Protein AF-A0A7V9ZG62-F1 (afdb_monomer)

Radius of gyration: 13.03 Å; Cα contacts (8 Å, |Δi|>4): 45; chains: 1; bounding box: 25×32×33 Å

Secondary structure (DSSP, 8-state):
---------------TTHHHHHHHHHHHHHHHHHT--HHHHIIIII-S-HHHHHHHHTTPPPPHHHHHHHHHHHH-

Mean predicted aligned error: 10.1 Å

Solvent-accessible surface area (backbone atoms only — not comparable to full-atom values): 4857 Å² total; per-residue (Å²): 136,85,87,80,87,81,84,77,91,75,87,79,81,92,48,97,73,44,74,59,55,57,50,37,51,50,51,51,49,56,37,59,77,64,74,43,54,66,55,56,36,19,53,72,72,66,71,41,58,42,70,58,54,53,40,31,70,70,73,42,89,69,58,66,72,57,53,53,53,52,55,55,66,76,74,110

Structure (mmCIF, N/CA/C/O backbone):
data_AF-A0A7V9ZG62-F1
#
_entry.id   AF-A0A7V9ZG62-F1
#
loop_
_atom_site.group_PDB
_atom_site.id
_atom_site.type_symbol
_atom_site.label_atom_id
_atom_site.label_alt_id
_atom_site.label_comp_id
_atom_site.label_asym_id
_atom_site.label_entity_id
_atom_site.label_seq_id
_atom_site.pdbx_PDB_ins_code
_atom_site.Cartn_x
_atom_site.Cartn_y
_atom_site.Cartn_z
_atom_site.occupancy
_atom_site.B_iso_or_equiv
_atom_site.auth_seq_id
_atom_site.auth_comp_id
_atom_site.auth_asym_id
_atom_site.auth_atom_id
_atom_site.pdbx_PDB_model_num
ATOM 1 N N . MET A 1 1 ? -14.018 -14.788 16.585 1.00 34.31 1 MET A N 1
ATOM 2 C CA . MET A 1 1 ? -12.772 -15.575 16.466 1.00 34.31 1 MET A CA 1
ATOM 3 C C . MET A 1 1 ? -12.696 -16.145 15.057 1.00 34.31 1 MET A C 1
ATOM 5 O O . MET A 1 1 ? -13.660 -16.772 14.651 1.00 34.31 1 MET A O 1
ATOM 9 N N . ARG A 1 2 ? -11.569 -15.890 14.372 1.00 34.75 2 ARG A N 1
ATOM 10 C CA . ARG A 1 2 ? -11.051 -16.495 13.125 1.00 34.75 2 ARG A CA 1
ATOM 11 C C . ARG A 1 2 ? -11.906 -16.416 11.851 1.00 34.75 2 ARG A C 1
ATOM 13 O O . ARG A 1 2 ? -12.797 -17.225 11.641 1.00 34.75 2 ARG A O 1
ATOM 20 N N . ILE A 1 3 ? -11.482 -15.541 10.937 1.00 30.45 3 ILE A N 1
ATOM 21 C CA . ILE A 1 3 ? -11.541 -15.831 9.500 1.00 30.45 3 ILE A CA 1
ATOM 22 C C . ILE A 1 3 ? -10.111 -16.166 9.071 1.00 30.45 3 ILE A C 1
ATOM 24 O O . ILE A 1 3 ? -9.163 -15.464 9.415 1.00 30.45 3 ILE A O 1
ATOM 28 N N . VAL A 1 4 ? -9.987 -17.328 8.441 1.00 32.31 4 VAL A N 1
ATOM 29 C CA . VAL A 1 4 ? -8.756 -18.012 8.050 1.00 32.31 4 VAL A CA 1
ATOM 30 C C . VAL A 1 4 ? -8.301 -17.470 6.697 1.00 32.31 4 VAL A C 1
ATOM 32 O O . VAL A 1 4 ? -9.105 -17.355 5.775 1.00 32.31 4 VAL A O 1
ATOM 35 N N . ALA A 1 5 ? -7.013 -17.144 6.594 1.00 35.28 5 ALA A N 1
ATOM 36 C CA . ALA A 1 5 ? -6.352 -16.754 5.357 1.00 35.28 5 ALA A CA 1
ATOM 37 C C . ALA A 1 5 ? -6.417 -17.901 4.335 1.00 35.28 5 ALA A C 1
ATOM 39 O O . ALA A 1 5 ? -5.902 -18.993 4.581 1.00 35.28 5 ALA A O 1
ATOM 40 N N . VAL A 1 6 ? -7.045 -17.655 3.185 1.00 38.22 6 VAL A N 1
ATOM 41 C CA . VAL A 1 6 ? -7.000 -18.567 2.038 1.00 38.22 6 VAL A CA 1
ATOM 42 C C . VAL A 1 6 ? -5.731 -18.249 1.253 1.00 38.22 6 VAL A C 1
ATOM 44 O O . VAL A 1 6 ? -5.678 -17.316 0.458 1.00 38.22 6 VAL A O 1
ATOM 47 N N . PHE A 1 7 ? -4.687 -19.027 1.532 1.00 45.91 7 PHE A N 1
ATOM 48 C CA . PHE A 1 7 ? -3.429 -19.046 0.794 1.00 45.91 7 PHE A CA 1
ATOM 49 C C . PHE A 1 7 ? -3.668 -19.765 -0.545 1.00 45.91 7 PHE A C 1
ATOM 51 O O . PHE A 1 7 ? -3.597 -20.989 -0.644 1.00 45.91 7 PHE A O 1
ATOM 58 N N . GLY A 1 8 ? -4.046 -18.991 -1.562 1.00 35.91 8 GLY A N 1
ATOM 59 C CA . GLY A 1 8 ? -4.225 -19.455 -2.934 1.00 35.91 8 GLY A CA 1
ATOM 60 C C . GLY A 1 8 ? -2.883 -19.597 -3.645 1.00 35.91 8 GLY A C 1
ATOM 61 O O . GLY A 1 8 ? -2.189 -18.621 -3.907 1.00 35.91 8 GLY A O 1
ATOM 62 N N . LEU A 1 9 ? -2.535 -20.843 -3.937 1.00 45.50 9 LEU A N 1
ATOM 63 C CA . LEU A 1 9 ? -1.363 -21.300 -4.670 1.00 45.50 9 LEU A CA 1
ATOM 64 C C . LEU A 1 9 ? -1.327 -20.707 -6.097 1.00 45.50 9 LEU A C 1
ATOM 66 O O . LEU A 1 9 ? -2.066 -21.159 -6.966 1.00 45.50 9 LEU A O 1
ATOM 70 N N . VAL A 1 10 ? -0.443 -19.746 -6.371 1.00 36.69 10 VAL A N 1
ATOM 71 C CA . VAL A 1 10 ? -0.010 -19.416 -7.741 1.00 36.69 10 VAL A CA 1
ATOM 72 C C . VAL A 1 10 ? 1.502 -19.239 -7.713 1.00 36.69 10 VAL A C 1
ATOM 74 O O . VAL A 1 10 ? 2.022 -18.311 -7.100 1.00 36.69 10 VAL A O 1
ATOM 77 N N . ARG A 1 11 ? 2.221 -20.169 -8.345 1.00 44.00 11 ARG A N 1
ATOM 78 C CA . ARG A 1 11 ? 3.612 -19.968 -8.758 1.00 44.00 11 ARG A CA 1
ATOM 79 C C . ARG A 1 11 ? 3.574 -19.354 -10.157 1.00 44.00 11 ARG A C 1
ATOM 81 O O . ARG A 1 11 ? 3.169 -20.078 -11.066 1.00 44.00 11 ARG A O 1
ATOM 88 N N . PRO A 1 12 ? 3.997 -18.098 -10.355 1.00 42.94 12 PRO A N 1
ATOM 89 C CA . PRO A 1 12 ? 4.309 -17.619 -11.683 1.00 42.94 12 PRO A CA 1
ATOM 90 C C . PRO A 1 12 ? 5.810 -17.763 -11.970 1.00 42.94 12 PRO A C 1
ATOM 92 O O . PRO A 1 12 ? 6.677 -17.660 -11.098 1.00 42.94 12 PRO A O 1
ATOM 95 N N . GLU A 1 13 ? 6.061 -18.133 -13.212 1.00 39.94 13 GLU A N 1
ATOM 96 C CA . GLU A 1 13 ? 7.341 -18.326 -13.868 1.00 39.94 13 GLU A CA 1
ATOM 97 C C . GLU A 1 13 ? 7.994 -16.954 -14.090 1.00 39.94 13 GLU A C 1
ATOM 99 O O . GLU A 1 13 ? 7.447 -16.140 -14.822 1.00 39.94 13 GLU A O 1
ATOM 104 N N . MET A 1 14 ? 9.136 -16.706 -13.433 1.00 39.25 14 MET A N 1
ATOM 105 C CA . MET A 1 14 ? 9.831 -15.412 -13.407 1.00 39.25 14 MET A CA 1
ATOM 106 C C . MET A 1 14 ? 10.206 -14.897 -14.808 1.00 39.25 14 MET A C 1
ATOM 108 O O . MET A 1 14 ? 11.309 -15.154 -15.297 1.00 39.25 14 MET A O 1
ATOM 112 N N . ASP A 1 15 ? 9.339 -14.081 -15.402 1.00 38.44 15 ASP A N 1
ATOM 113 C CA . ASP A 1 15 ? 9.666 -13.231 -16.547 1.00 38.44 15 ASP A CA 1
ATOM 114 C C . ASP A 1 15 ? 10.135 -11.858 -16.034 1.00 38.44 15 ASP A C 1
ATOM 116 O O . ASP A 1 15 ? 9.577 -11.288 -15.097 1.00 38.44 15 ASP A O 1
ATOM 120 N N . SER A 1 16 ? 11.190 -11.280 -16.609 1.00 46.78 16 SER A N 1
ATOM 121 C CA . SER A 1 16 ? 11.833 -10.060 -16.074 1.00 46.78 16 SER A CA 1
ATOM 122 C C . SER A 1 16 ? 10.984 -8.778 -16.215 1.00 46.78 16 SER A C 1
ATOM 124 O O . SER A 1 16 ? 11.433 -7.692 -15.846 1.00 46.78 16 SER A O 1
ATOM 126 N N . ARG A 1 17 ? 9.733 -8.895 -16.684 1.00 48.75 17 ARG A N 1
ATOM 127 C CA . ARG A 1 17 ? 8.675 -7.873 -16.586 1.00 48.75 17 ARG A CA 1
ATOM 128 C C . ARG A 1 17 ? 7.774 -8.017 -15.341 1.00 48.75 17 ARG A C 1
ATOM 130 O O . ARG A 1 17 ? 7.119 -7.048 -14.975 1.00 48.75 17 ARG A O 1
ATOM 137 N N . GLU A 1 18 ? 7.814 -9.145 -14.626 1.00 50.62 18 GLU A N 1
ATOM 138 C CA . GLU A 1 18 ? 6.940 -9.461 -13.475 1.00 50.62 18 GLU A CA 1
ATOM 139 C C . GLU A 1 18 ? 7.283 -8.734 -12.168 1.00 50.62 18 GLU A C 1
ATOM 141 O O . GLU A 1 18 ? 6.479 -8.691 -11.236 1.00 50.62 18 GLU A O 1
ATOM 146 N N . SER A 1 19 ? 8.479 -8.148 -12.052 1.00 52.84 19 SER A N 1
ATOM 147 C CA . SER A 1 19 ? 8.887 -7.497 -10.795 1.00 52.84 19 SER A CA 1
ATOM 148 C C . SER A 1 19 ? 7.988 -6.306 -10.425 1.00 52.84 19 SER A C 1
ATOM 150 O O . SER A 1 19 ? 7.860 -5.977 -9.244 1.00 52.84 19 SER A O 1
ATOM 152 N N . GLY A 1 20 ? 7.359 -5.668 -11.421 1.00 56.22 20 GLY A N 1
ATOM 153 C CA . GLY A 1 20 ? 6.369 -4.608 -11.224 1.00 56.22 20 GLY A CA 1
ATOM 154 C C . GLY A 1 20 ? 5.001 -5.149 -10.802 1.00 56.22 20 GLY A C 1
ATOM 155 O O . GLY A 1 20 ? 4.460 -4.688 -9.797 1.00 56.22 20 GLY A O 1
ATOM 156 N N . ASP A 1 21 ? 4.485 -6.150 -11.521 1.00 63.91 21 ASP A N 1
ATOM 157 C CA . ASP A 1 21 ? 3.193 -6.791 -11.237 1.00 63.91 21 ASP A CA 1
ATOM 158 C C . ASP A 1 21 ? 3.165 -7.438 -9.849 1.00 63.91 21 ASP A C 1
ATOM 160 O O . ASP A 1 21 ? 2.266 -7.159 -9.057 1.00 63.91 21 ASP A O 1
ATOM 164 N N . SER A 1 22 ? 4.229 -8.148 -9.460 1.00 79.62 22 SER A N 1
ATOM 165 C CA . SER A 1 22 ? 4.328 -8.761 -8.129 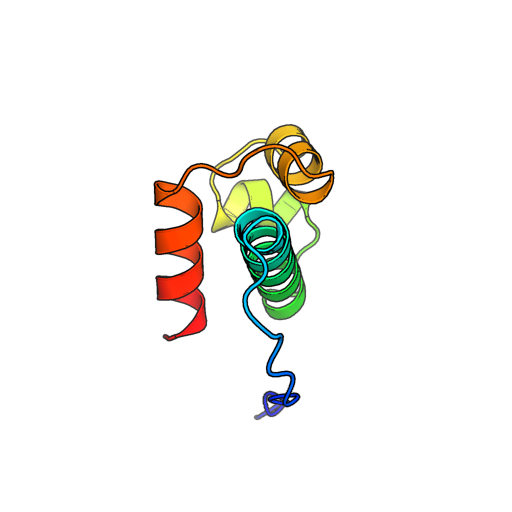1.00 79.62 22 SER A CA 1
ATOM 166 C C . SER A 1 22 ? 4.234 -7.733 -6.989 1.00 79.62 22 SER A C 1
ATOM 168 O O . SER A 1 22 ? 3.615 -7.986 -5.954 1.00 79.62 22 SER A O 1
ATOM 170 N N . ALA A 1 23 ? 4.813 -6.539 -7.157 1.00 83.56 23 ALA A N 1
ATOM 171 C CA . ALA A 1 23 ?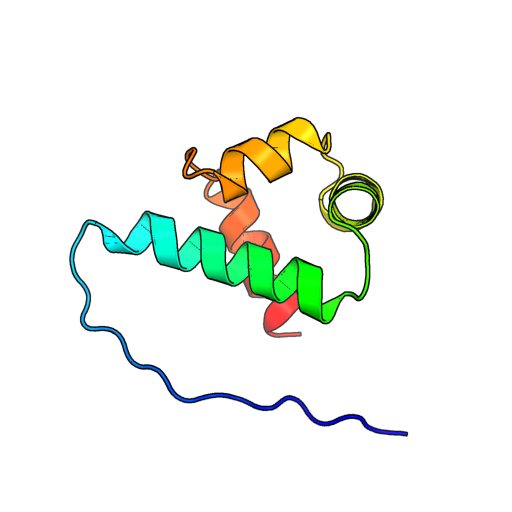 4.738 -5.486 -6.143 1.00 83.56 23 ALA A CA 1
ATOM 172 C C . ALA A 1 23 ? 3.347 -4.832 -6.074 1.00 83.56 23 ALA A C 1
ATOM 174 O O . ALA A 1 23 ? 2.900 -4.439 -4.993 1.00 83.56 23 ALA A O 1
ATOM 175 N N . ILE A 1 24 ? 2.666 -4.719 -7.215 1.00 89.06 24 ILE A N 1
ATOM 176 C CA . ILE A 1 24 ? 1.301 -4.194 -7.304 1.00 89.06 24 ILE A CA 1
ATOM 177 C C . ILE A 1 24 ? 0.319 -5.176 -6.672 1.00 89.06 24 ILE A C 1
ATOM 179 O O . ILE A 1 24 ? -0.545 -4.751 -5.905 1.00 89.06 24 ILE A O 1
ATOM 183 N N . ASP A 1 25 ? 0.481 -6.471 -6.916 1.00 87.25 25 ASP A N 1
ATOM 184 C CA . ASP A 1 25 ? -0.368 -7.502 -6.323 1.00 87.25 25 ASP A CA 1
ATOM 185 C C . ASP A 1 25 ? -0.163 -7.616 -4.810 1.00 87.25 25 ASP A C 1
ATOM 187 O O . ASP A 1 25 ? -1.138 -7.737 -4.064 1.00 87.25 25 ASP A O 1
ATOM 191 N N . LEU A 1 26 ? 1.074 -7.453 -4.323 1.00 86.75 26 LEU A N 1
ATOM 192 C CA . LEU A 1 26 ? 1.348 -7.310 -2.888 1.00 86.75 26 LEU A CA 1
ATOM 193 C C . LEU A 1 26 ? 0.642 -6.085 -2.293 1.00 86.75 26 LEU A C 1
ATOM 195 O O . LEU A 1 26 ? 0.045 -6.175 -1.222 1.00 86.75 26 LEU A O 1
ATOM 199 N N . LEU A 1 27 ? 0.682 -4.942 -2.984 1.00 88.38 27 LEU A N 1
ATOM 200 C CA . LEU A 1 27 ? 0.004 -3.724 -2.543 1.00 88.38 27 LEU A CA 1
ATOM 201 C C . LEU A 1 27 ? -1.522 -3.900 -2.519 1.00 88.38 27 LEU A C 1
ATOM 203 O O . LEU A 1 27 ? -2.162 -3.500 -1.549 1.00 88.38 27 LEU A O 1
ATOM 207 N N . ARG A 1 28 ? -2.105 -4.520 -3.552 1.00 89.56 28 ARG A N 1
ATOM 208 C CA . ARG A 1 28 ? -3.541 -4.840 -3.610 1.00 89.56 28 ARG A CA 1
ATOM 209 C C . ARG A 1 28 ? -3.945 -5.762 -2.467 1.00 89.56 28 ARG A C 1
ATOM 211 O O . ARG A 1 28 ? -4.888 -5.443 -1.753 1.00 89.56 28 ARG A O 1
ATOM 218 N N . SER A 1 29 ? -3.185 -6.833 -2.253 1.00 89.06 29 SER A N 1
ATOM 219 C CA . SER A 1 29 ? -3.425 -7.794 -1.173 1.00 89.06 29 SER A CA 1
ATOM 220 C C . SER A 1 29 ? -3.335 -7.134 0.204 1.00 89.06 29 SER A C 1
ATOM 222 O O . SER A 1 29 ? -4.169 -7.390 1.064 1.00 89.06 29 SER A O 1
ATOM 224 N N . ALA A 1 30 ? -2.373 -6.229 0.414 1.00 87.06 30 ALA A N 1
ATOM 225 C CA . ALA A 1 30 ? -2.239 -5.487 1.669 1.00 87.06 30 ALA A CA 1
ATOM 226 C C . ALA A 1 30 ? -3.392 -4.500 1.919 1.00 87.06 30 ALA A C 1
ATOM 228 O O . ALA A 1 30 ? -3.781 -4.290 3.069 1.00 87.06 30 ALA A O 1
ATOM 229 N N . ILE A 1 31 ? -3.929 -3.877 0.864 1.00 88.19 31 ILE A N 1
ATOM 230 C CA . ILE A 1 31 ? -5.113 -3.015 0.971 1.00 88.19 31 ILE A CA 1
ATOM 231 C C . ILE A 1 31 ? -6.339 -3.870 1.305 1.00 88.19 31 ILE A C 1
ATOM 233 O O . ILE A 1 31 ? -7.047 -3.554 2.258 1.00 88.19 31 ILE A O 1
ATOM 237 N N . ASP A 1 32 ? -6.551 -4.970 0.586 1.00 89.44 32 ASP A N 1
ATOM 238 C CA . ASP A 1 32 ? -7.704 -5.853 0.785 1.00 89.44 32 ASP A CA 1
ATOM 239 C C . ASP A 1 32 ? -7.705 -6.498 2.180 1.00 89.44 32 ASP A C 1
ATOM 241 O O . ASP A 1 32 ? -8.678 -6.378 2.924 1.00 89.44 32 ASP A O 1
ATOM 245 N N . ALA A 1 33 ? -6.563 -7.046 2.612 1.00 87.00 33 ALA A N 1
ATOM 246 C CA . ALA A 1 33 ? -6.395 -7.645 3.939 1.00 87.00 33 ALA A CA 1
ATOM 247 C C . ALA A 1 33 ? -6.638 -6.655 5.092 1.00 87.00 33 ALA A C 1
ATOM 249 O O . ALA A 1 33 ? -7.012 -7.059 6.192 1.00 87.00 33 ALA A O 1
ATOM 250 N N . SER A 1 34 ? -6.441 -5.354 4.855 1.00 85.06 34 SER A N 1
ATOM 251 C CA . SER A 1 34 ? -6.712 -4.325 5.863 1.00 85.06 34 SER A CA 1
ATOM 252 C C . SER A 1 34 ? -8.202 -4.011 6.038 1.00 85.06 34 SER A C 1
ATOM 254 O O . SER A 1 34 ? -8.578 -3.398 7.037 1.00 85.06 34 SER A O 1
ATOM 256 N N . GLY A 1 35 ? -9.046 -4.352 5.054 1.00 89.94 35 GLY A N 1
ATOM 257 C CA . GLY A 1 35 ? -10.450 -3.933 4.996 1.00 89.94 35 GLY A CA 1
ATOM 258 C C . GLY A 1 35 ? -10.657 -2.416 4.854 1.00 89.94 35 GLY A C 1
ATOM 259 O O . GLY A 1 35 ? -11.782 -1.926 4.973 1.00 89.94 35 GLY A O 1
ATOM 260 N N . LEU A 1 36 ? -9.590 -1.643 4.626 1.00 88.31 36 LEU A N 1
ATOM 261 C CA . LEU A 1 36 ? -9.645 -0.196 4.449 1.00 88.31 36 LEU A CA 1
ATOM 262 C C . LEU A 1 36 ? -9.813 0.161 2.971 1.00 88.31 36 LEU A C 1
ATOM 264 O O . LEU A 1 36 ? -9.283 -0.493 2.076 1.00 88.31 36 LEU A O 1
ATOM 268 N N . SER A 1 37 ? -10.479 1.286 2.708 1.00 90.38 37 SER A N 1
ATOM 269 C CA . SER A 1 37 ? -10.422 1.894 1.379 1.00 90.38 37 SER A CA 1
ATOM 270 C C . SER A 1 37 ? -8.992 2.334 1.058 1.00 90.38 37 SER A C 1
ATOM 272 O O . SER A 1 37 ? -8.236 2.712 1.956 1.00 90.38 37 SER A O 1
ATOM 274 N N . THR A 1 38 ? -8.631 2.375 -0.228 1.00 87.75 38 THR A N 1
ATOM 275 C CA . THR A 1 38 ? -7.299 2.811 -0.686 1.00 87.75 38 THR A CA 1
ATOM 276 C C . THR A 1 38 ? -6.879 4.150 -0.080 1.00 87.75 38 THR A C 1
ATOM 278 O O . THR A 1 38 ? -5.722 4.313 0.296 1.00 87.75 38 THR A O 1
ATOM 281 N N . ARG A 1 39 ? -7.820 5.091 0.074 1.00 89.31 39 ARG A N 1
ATOM 282 C CA . ARG A 1 39 ? -7.582 6.377 0.738 1.00 89.31 39 ARG A CA 1
ATOM 283 C C . ARG A 1 39 ? -7.174 6.215 2.201 1.00 89.31 39 ARG A C 1
ATOM 285 O O . ARG A 1 39 ? -6.127 6.715 2.597 1.00 89.31 39 ARG A O 1
ATOM 292 N N . LYS A 1 40 ? -7.985 5.510 2.997 1.00 89.00 40 LYS A N 1
ATOM 293 C CA . LYS A 1 40 ? -7.707 5.302 4.427 1.00 89.00 40 LYS A CA 1
ATOM 294 C C . LYS A 1 40 ? -6.423 4.512 4.627 1.00 89.00 40 LYS A C 1
ATOM 296 O O . LYS A 1 40 ? -5.644 4.833 5.512 1.00 89.00 40 LYS A O 1
ATOM 301 N N . TRP A 1 41 ? -6.179 3.519 3.780 1.00 89.62 41 TRP A N 1
ATOM 302 C CA . TRP A 1 41 ? -4.940 2.759 3.795 1.00 89.62 41 TRP A CA 1
ATOM 303 C C . TRP A 1 41 ? -3.727 3.648 3.478 1.00 89.62 41 TRP A C 1
ATOM 305 O O . TRP A 1 41 ? -2.722 3.605 4.187 1.00 89.62 41 TRP A O 1
ATOM 315 N N . ALA A 1 42 ? -3.827 4.517 2.467 1.00 89.56 42 ALA A N 1
ATOM 316 C CA . ALA A 1 42 ? -2.761 5.453 2.120 1.00 89.56 42 ALA A CA 1
ATOM 317 C C . ALA A 1 42 ? -2.423 6.390 3.292 1.00 89.56 42 ALA A C 1
ATOM 319 O O . ALA A 1 42 ? -1.252 6.539 3.639 1.00 89.56 42 ALA A O 1
ATOM 320 N N . GLU A 1 43 ? -3.444 6.956 3.937 1.00 88.69 43 GLU A N 1
ATOM 321 C CA . GLU A 1 43 ? -3.294 7.886 5.059 1.00 88.69 43 GLU A CA 1
ATOM 322 C C . GLU A 1 43 ? -2.775 7.189 6.333 1.00 88.69 43 GLU A C 1
ATOM 324 O O . GLU A 1 43 ? -1.843 7.683 6.966 1.00 88.69 43 GLU A O 1
ATOM 329 N N . GLN 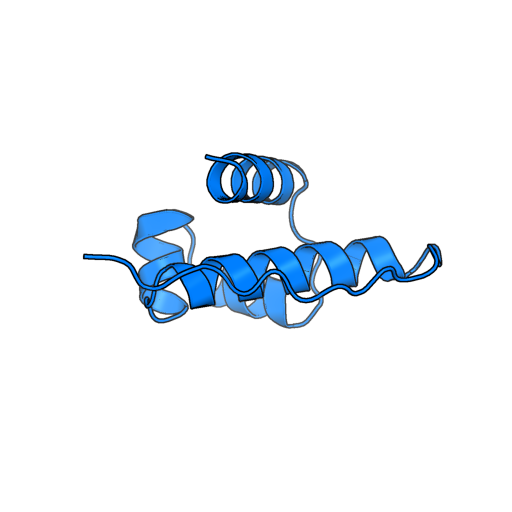A 1 44 ? -3.350 6.038 6.701 1.00 84.88 44 GLN A N 1
ATOM 330 C CA . GLN A 1 44 ? -3.125 5.392 8.004 1.00 84.88 44 GLN A CA 1
ATOM 331 C C . GLN A 1 44 ? -1.980 4.374 8.009 1.00 84.88 44 GLN A C 1
ATOM 333 O O . GLN A 1 44 ? -1.333 4.186 9.036 1.00 84.88 44 GLN A O 1
ATOM 338 N N . VAL A 1 45 ? -1.741 3.691 6.886 1.00 81.62 45 VAL A N 1
ATOM 339 C CA . VAL A 1 45 ? -0.776 2.581 6.799 1.00 81.62 45 VAL A CA 1
ATOM 340 C C . VAL A 1 45 ? 0.496 3.031 6.099 1.00 81.62 45 VAL A C 1
ATOM 342 O O . VAL A 1 45 ? 1.593 2.789 6.599 1.00 81.62 45 VAL A O 1
ATOM 345 N N . ALA A 1 46 ? 0.351 3.683 4.944 1.00 80.25 46 ALA A N 1
ATOM 346 C CA . ALA A 1 46 ? 1.490 4.090 4.128 1.00 80.25 46 ALA A CA 1
ATOM 347 C C . ALA A 1 46 ? 2.026 5.489 4.466 1.00 80.25 46 ALA A C 1
ATOM 349 O O . ALA A 1 46 ? 3.135 5.812 4.040 1.00 80.25 46 ALA A O 1
ATOM 350 N N . TRP A 1 47 ? 1.258 6.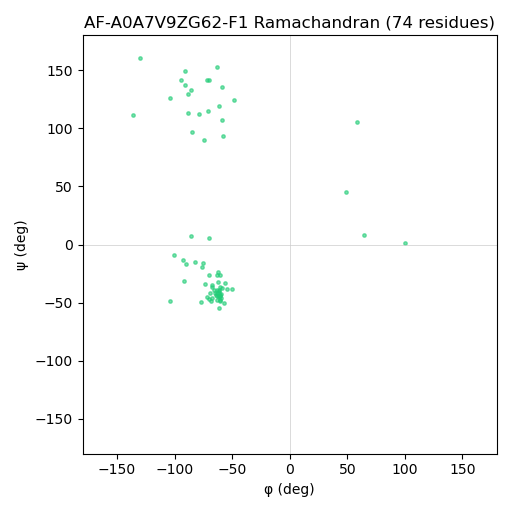320 5.184 1.00 84.62 47 TRP A N 1
ATOM 351 C CA . TRP A 1 47 ? 1.536 7.751 5.385 1.00 84.62 47 TRP A CA 1
ATOM 352 C C . TRP A 1 47 ? 1.851 8.468 4.058 1.00 84.62 47 TRP A C 1
ATOM 354 O O . TRP A 1 47 ? 2.836 9.204 3.910 1.00 84.62 47 TRP A O 1
ATOM 364 N N . ARG A 1 48 ? 1.033 8.188 3.039 1.00 86.00 48 ARG A N 1
ATOM 365 C CA . ARG A 1 48 ? 1.135 8.732 1.680 1.00 86.00 48 ARG A CA 1
ATOM 366 C C . ARG A 1 48 ? -0.202 9.286 1.212 1.00 86.00 48 ARG A C 1
ATOM 368 O O . ARG A 1 48 ? -1.259 8.920 1.707 1.00 86.00 48 ARG A O 1
ATOM 375 N N . ASP A 1 49 ? -0.132 10.139 0.196 1.00 89.25 49 ASP A N 1
ATOM 376 C CA . ASP A 1 49 ? -1.316 10.620 -0.506 1.00 89.25 49 ASP A CA 1
ATOM 377 C C . ASP A 1 49 ? -1.960 9.498 -1.334 1.00 89.25 49 ASP A C 1
ATOM 379 O O . ASP A 1 49 ? -1.265 8.708 -1.988 1.00 89.25 49 ASP A O 1
ATOM 383 N N . GLU A 1 50 ? -3.292 9.469 -1.367 1.00 91.44 50 GLU A N 1
ATOM 384 C CA . GLU A 1 50 ? -4.061 8.493 -2.138 1.00 91.44 50 GLU A CA 1
ATOM 385 C C . GLU A 1 50 ? -3.652 8.470 -3.621 1.00 91.44 50 GLU A C 1
ATOM 387 O O . GLU A 1 50 ? -3.545 7.396 -4.216 1.00 91.44 50 GLU A O 1
ATOM 392 N N . ARG A 1 51 ? -3.353 9.627 -4.233 1.00 92.88 51 ARG A N 1
ATOM 393 C CA . ARG A 1 51 ? -2.930 9.699 -5.644 1.00 92.88 51 ARG A CA 1
ATOM 394 C C . ARG A 1 51 ? -1.625 8.955 -5.884 1.00 92.88 51 ARG A C 1
ATOM 396 O O . ARG A 1 51 ? -1.432 8.404 -6.966 1.00 92.88 51 ARG A O 1
ATOM 403 N N . THR A 1 52 ? -0.733 8.930 -4.896 1.00 91.12 52 THR A N 1
ATOM 404 C CA . THR A 1 52 ? 0.533 8.195 -4.991 1.00 91.12 52 THR A CA 1
ATOM 405 C C . THR A 1 52 ? 0.269 6.695 -5.035 1.00 91.12 52 THR A C 1
ATOM 407 O O . THR A 1 52 ? 0.780 6.015 -5.922 1.00 91.12 52 THR A O 1
ATOM 410 N N . VAL A 1 53 ? -0.601 6.202 -4.152 1.00 89.62 53 VAL A N 1
ATOM 411 C CA . VAL A 1 53 ? -1.000 4.789 -4.116 1.00 89.62 53 VAL A CA 1
ATOM 412 C C . VAL A 1 53 ? -1.756 4.399 -5.388 1.00 89.62 53 VAL A C 1
ATOM 414 O O . VAL A 1 53 ? -1.453 3.374 -5.990 1.00 89.62 53 VAL A O 1
ATOM 417 N N . ARG A 1 54 ? -2.665 5.248 -5.884 1.00 91.44 54 ARG A N 1
ATOM 418 C CA . ARG A 1 54 ? -3.354 5.016 -7.166 1.00 91.44 54 ARG A CA 1
ATOM 419 C C . ARG A 1 54 ? -2.389 4.954 -8.351 1.00 91.44 54 ARG A C 1
ATOM 421 O O . ARG A 1 54 ? -2.569 4.117 -9.226 1.00 91.44 54 ARG A O 1
ATOM 428 N N . ARG A 1 55 ? -1.348 5.798 -8.386 1.00 91.88 55 ARG A N 1
ATOM 429 C CA . ARG A 1 55 ? -0.308 5.733 -9.431 1.00 91.88 55 ARG A CA 1
ATOM 430 C C . ARG A 1 55 ? 0.462 4.41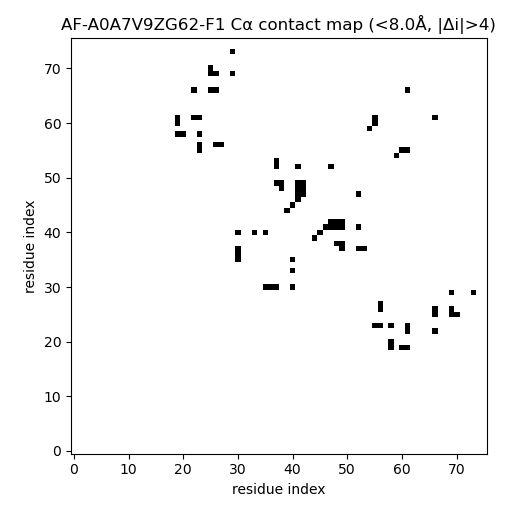8 -9.378 1.00 91.88 55 ARG A C 1
ATOM 432 O O . ARG A 1 55 ? 0.732 3.851 -10.429 1.00 91.88 55 ARG A O 1
ATOM 439 N N . TRP A 1 56 ? 0.797 3.938 -8.183 1.00 91.31 56 TRP A N 1
ATOM 440 C CA . TRP A 1 56 ? 1.433 2.632 -8.006 1.00 91.31 56 TRP A CA 1
ATOM 441 C C . TRP A 1 56 ? 0.550 1.496 -8.518 1.00 91.31 56 TRP A C 1
ATOM 443 O O . TRP A 1 56 ? 0.999 0.698 -9.330 1.00 91.31 56 TRP A O 1
ATOM 453 N N . LEU A 1 57 ? -0.730 1.493 -8.140 1.00 89.12 57 LEU A N 1
ATOM 454 C CA . LEU A 1 57 ? -1.710 0.512 -8.616 1.00 89.12 57 LEU A CA 1
ATOM 455 C C . LEU A 1 57 ? -1.947 0.560 -10.134 1.00 89.12 57 LEU A C 1
ATOM 457 O O . LEU A 1 57 ? -2.369 -0.438 -10.712 1.00 89.12 57 LEU A O 1
ATOM 461 N N . ALA A 1 58 ? -1.681 1.703 -10.771 1.00 89.75 58 ALA A N 1
ATOM 462 C CA . ALA A 1 58 ? -1.769 1.895 -12.217 1.00 89.75 58 ALA A CA 1
ATOM 463 C C . ALA A 1 58 ? -0.492 1.482 -12.979 1.00 89.75 58 ALA A C 1
ATOM 465 O O . ALA A 1 58 ? -0.385 1.766 -14.168 1.00 89.75 58 ALA A O 1
ATOM 466 N N . GLY A 1 59 ? 0.492 0.864 -12.315 1.00 86.19 59 GLY A N 1
ATOM 467 C CA . GLY A 1 59 ? 1.725 0.397 -12.961 1.00 86.19 59 GLY A CA 1
ATOM 468 C C . GLY A 1 59 ? 2.935 1.313 -12.780 1.00 86.19 59 GLY A C 1
ATOM 469 O O . GLY A 1 59 ? 4.013 1.023 -13.296 1.00 86.19 59 GLY A O 1
ATOM 470 N N . ARG A 1 60 ? 2.810 2.433 -12.055 1.00 88.94 60 ARG A N 1
ATOM 471 C CA . ARG A 1 60 ? 3.968 3.297 -11.790 1.00 88.94 60 ARG A CA 1
ATOM 472 C C . ARG A 1 60 ? 4.904 2.622 -10.790 1.00 88.94 60 ARG A C 1
ATOM 474 O O . ARG A 1 60 ? 4.451 2.086 -9.784 1.00 88.94 60 ARG A O 1
ATOM 481 N N . ALA A 1 61 ? 6.211 2.768 -11.007 1.00 84.62 61 ALA A N 1
ATOM 482 C CA . ALA A 1 61 ? 7.238 2.212 -10.132 1.00 84.62 61 ALA A CA 1
ATOM 483 C C . ALA A 1 61 ? 6.983 2.518 -8.642 1.00 84.62 61 ALA A C 1
ATOM 485 O O . ALA A 1 61 ? 6.850 3.6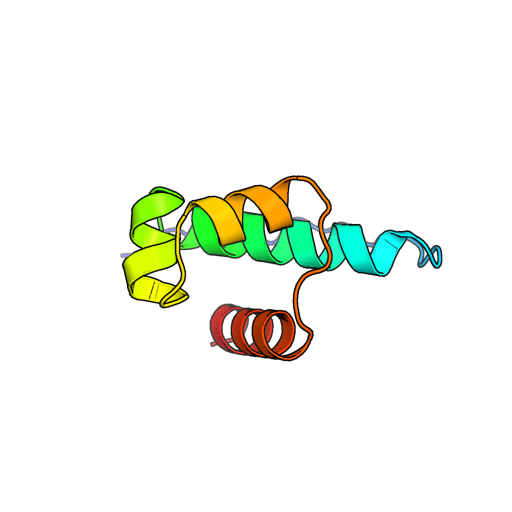81 -8.228 1.00 84.62 61 ALA A O 1
ATOM 486 N N . ILE A 1 62 ? 6.936 1.447 -7.849 1.00 85.25 62 ILE A N 1
ATOM 487 C CA . ILE A 1 62 ? 6.820 1.487 -6.393 1.00 85.25 62 ILE A CA 1
ATOM 488 C C . ILE A 1 62 ? 8.237 1.553 -5.812 1.00 85.25 62 ILE A C 1
ATOM 490 O O . ILE A 1 62 ? 9.080 0.736 -6.185 1.00 85.25 62 ILE A O 1
ATOM 494 N N . PRO A 1 63 ? 8.545 2.495 -4.903 1.00 85.88 63 PRO A N 1
ATOM 495 C CA . PRO A 1 63 ? 9.859 2.542 -4.276 1.00 85.88 63 PRO A CA 1
ATOM 496 C C . PRO A 1 63 ? 10.170 1.236 -3.534 1.00 85.88 63 PRO A C 1
ATOM 498 O O . PRO A 1 63 ? 9.346 0.755 -2.756 1.00 85.88 63 PRO A O 1
ATOM 501 N N . ALA A 1 64 ? 11.385 0.702 -3.696 1.00 82.06 64 ALA A N 1
ATOM 502 C CA . ALA A 1 64 ? 11.794 -0.562 -3.072 1.00 82.06 64 ALA A CA 1
ATOM 503 C C . ALA A 1 64 ? 11.635 -0.562 -1.538 1.00 82.06 64 ALA A C 1
ATOM 505 O O . ALA A 1 64 ? 11.276 -1.578 -0.945 1.00 82.06 64 ALA A O 1
ATOM 506 N N . ALA A 1 65 ? 11.831 0.593 -0.891 1.00 83.06 65 ALA A N 1
ATOM 507 C CA . ALA A 1 65 ? 11.604 0.756 0.545 1.00 83.06 65 ALA A CA 1
ATOM 508 C C . ALA A 1 65 ? 10.144 0.480 0.954 1.00 83.06 65 ALA A C 1
ATOM 510 O O . ALA A 1 65 ? 9.911 -0.104 2.008 1.00 83.06 65 A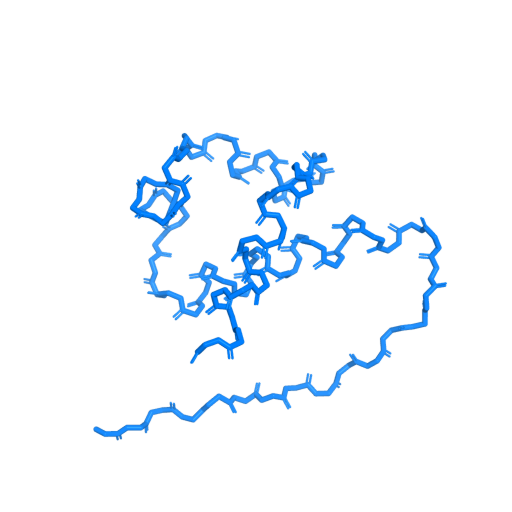LA A O 1
ATOM 511 N N . VAL A 1 66 ? 9.177 0.853 0.108 1.00 83.38 66 VAL A N 1
ATOM 512 C CA . VAL A 1 66 ? 7.746 0.604 0.338 1.00 83.38 66 VAL A CA 1
ATOM 513 C C . VAL A 1 66 ? 7.439 -0.879 0.159 1.00 83.38 66 VAL A C 1
ATOM 515 O O . VAL A 1 66 ? 6.796 -1.470 1.016 1.00 83.38 66 VAL A O 1
ATOM 518 N N . VAL A 1 67 ? 7.960 -1.509 -0.900 1.00 84.25 67 VAL A N 1
ATOM 519 C CA . VAL A 1 67 ? 7.776 -2.953 -1.135 1.00 84.25 67 VAL A CA 1
ATOM 520 C C . VAL A 1 67 ? 8.335 -3.780 0.027 1.00 84.25 67 VAL A C 1
ATOM 522 O O . VAL A 1 67 ? 7.691 -4.722 0.484 1.00 84.25 67 VAL A O 1
ATOM 525 N N . ARG A 1 68 ? 9.511 -3.411 0.548 1.00 84.69 68 ARG A N 1
ATOM 526 C CA . ARG A 1 68 ? 10.120 -4.075 1.709 1.00 84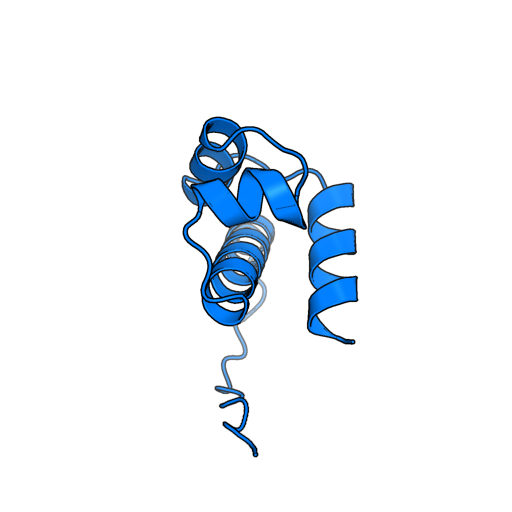.69 68 ARG A CA 1
ATOM 527 C C . ARG A 1 68 ? 9.247 -3.964 2.961 1.00 84.69 68 ARG A C 1
ATOM 529 O O . ARG A 1 68 ? 9.067 -4.958 3.655 1.00 84.69 68 ARG A O 1
ATOM 536 N N . GLU A 1 69 ? 8.697 -2.784 3.228 1.00 81.75 69 GLU A N 1
ATOM 537 C CA . GLU A 1 69 ? 7.800 -2.567 4.369 1.00 81.75 69 GLU A CA 1
ATOM 538 C C . GLU A 1 69 ? 6.484 -3.347 4.226 1.00 81.75 69 GLU A C 1
ATOM 540 O O . GLU A 1 69 ? 6.018 -3.939 5.196 1.00 81.75 69 GLU A O 1
ATOM 545 N N . LEU A 1 70 ? 5.919 -3.423 3.015 1.00 81.50 70 LEU A N 1
ATOM 546 C CA . LEU A 1 70 ? 4.726 -4.234 2.743 1.00 81.50 70 LEU A CA 1
ATOM 547 C C . LEU A 1 70 ? 4.970 -5.717 3.010 1.00 81.50 70 LEU A C 1
ATOM 549 O O . LEU A 1 70 ? 4.158 -6.365 3.662 1.00 81.50 70 LEU A O 1
ATOM 553 N N . ARG A 1 71 ? 6.109 -6.245 2.548 1.00 83.62 71 ARG A N 1
ATOM 554 C CA . ARG A 1 71 ? 6.490 -7.642 2.798 1.00 83.62 71 ARG A CA 1
ATOM 555 C C . ARG A 1 71 ? 6.652 -7.933 4.283 1.00 83.62 71 ARG A C 1
ATOM 557 O O . ARG A 1 71 ? 6.178 -8.966 4.732 1.00 83.62 71 ARG A O 1
ATOM 564 N N . ARG A 1 72 ? 7.276 -7.019 5.034 1.00 81.62 72 ARG A N 1
ATOM 565 C CA . ARG A 1 72 ? 7.421 -7.146 6.489 1.00 81.62 72 ARG A CA 1
ATOM 566 C C . ARG A 1 72 ? 6.056 -7.293 7.165 1.00 81.62 72 ARG A C 1
ATOM 568 O O . ARG A 1 72 ? 5.852 -8.249 7.893 1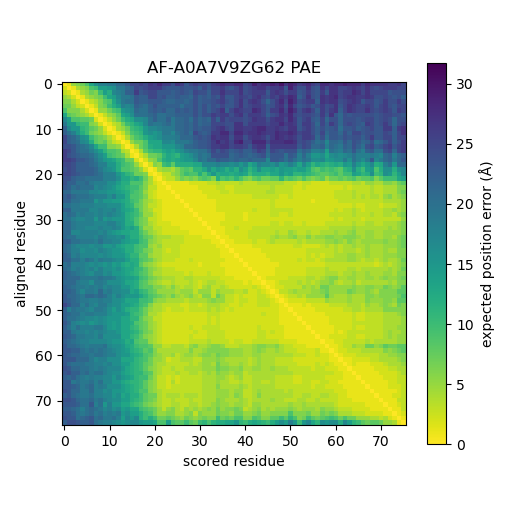.00 81.62 72 ARG A O 1
ATOM 575 N N . ARG A 1 73 ? 5.107 -6.407 6.848 1.00 76.06 73 ARG A N 1
ATOM 576 C CA . ARG A 1 73 ? 3.772 -6.395 7.472 1.00 76.06 73 ARG A CA 1
ATOM 577 C C . ARG A 1 73 ? 2.863 -7.559 7.081 1.00 76.06 73 ARG A C 1
ATOM 579 O O . ARG A 1 73 ? 1.954 -7.862 7.834 1.00 76.06 73 ARG A O 1
ATOM 586 N N . LEU A 1 74 ? 3.053 -8.157 5.905 1.00 73.31 74 LEU A N 1
ATOM 587 C CA . LEU A 1 74 ? 2.260 -9.312 5.458 1.00 73.31 74 LEU A CA 1
ATOM 588 C C . LEU A 1 74 ? 2.769 -10.652 6.017 1.00 73.31 74 LEU A C 1
ATOM 590 O O . LEU A 1 74 ? 2.068 -11.653 5.897 1.00 73.31 74 LEU A O 1
ATOM 594 N N . MET A 1 75 ? 3.990 -10.692 6.558 1.00 73.50 75 MET A N 1
ATOM 595 C CA . MET A 1 75 ? 4.591 -11.894 7.154 1.00 73.50 75 MET A CA 1
ATOM 596 C C . MET A 1 75 ? 4.525 -11.912 8.691 1.00 73.50 75 MET A C 1
ATOM 598 O O . MET A 1 75 ? 4.870 -12.934 9.282 1.00 73.50 75 MET A O 1
ATOM 602 N N . GLU A 1 76 ? 4.121 -10.800 9.316 1.00 58.81 76 GLU A N 1
ATOM 603 C CA . GLU A 1 76 ? 3.789 -10.693 10.748 1.00 58.81 76 GLU A CA 1
ATOM 604 C C . GLU A 1 76 ? 2.323 -11.087 10.992 1.00 58.81 76 GLU A C 1
ATOM 606 O O . GLU A 1 76 ? 2.070 -11.808 11.984 1.00 58.81 76 GLU A O 1
#

Foldseek 3Di:
DDDDDDPDDDDDDDDVVCVLVVLLVLLVCLCVVVVDDLQCCQVPPVVHHSVVNVCSNVRPDDPPVSSVVSVVVVVD

Sequence (76 aa):
MRIVAVFGLVRPEMDSRESGDSAIDLLRSAIDASGLSTRKWAEQVAWRDERTVRRWLAGRAIPAAVVRELRRRLME

Nearest PDB structures (foldseek):
  7vjo-assembly1_B  TM=6.566E-01  e=2.446E-01  Pectobacterium phage ZF40
  7ezy-assembly1_B  TM=6.289E-01  e=4.863E-01  Oceanimonas smirnovii
  6qer-assembly4_D  TM=6.699E-01  e=2.470E+00  Streptococcus thermophilus LMD-9

pLDDT: mean 73.81, std 20.4, range [30.45, 92.88]